Protein AF-A0A9E5AYV4-F1 (afdb_monomer_lite)

Foldseek 3Di:
DDDDPPPDPDDDDPDPPPPDPDDAFPDKAWFQKKKFWPDQDDDVPDPDDIDIDIDRTAMWGHHPFWIWGQHPVRDIDIGGPRGMDDTDGD

pLDDT: mean 80.31, std 17.69, range [38.03, 95.44]

Secondary structure (DSSP, 8-state):
-------------------PPPPPPSEEEEEEEEEEESSSPPPTT------EEEE-SSEEEE-SSEEEEE-TTS-EEEEEGGGEEEEEE-

Sequence (90 aa):
MKAFVFLSLSLMAFGLTVCAPAKSPVLEREIKLCQLWDKPRPQQGELGSSSSTTFTSGRIQIYDHFICVIETNGVKHVAPHDWFSNIQFK

Structure (mmCIF, N/CA/C/O backbone):
data_AF-A0A9E5AYV4-F1
#
_entry.id   AF-A0A9E5AYV4-F1
#
loop_
_atom_site.group_PDB
_atom_site.id
_atom_site.type_symbol
_atom_site.label_atom_id
_atom_site.label_alt_id
_atom_site.label_comp_id
_atom_site.label_asym_id
_atom_site.label_entity_id
_atom_site.label_seq_id
_atom_site.pdbx_PDB_ins_code
_atom_site.Cartn_x
_atom_site.Cartn_y
_atom_site.Cartn_z
_atom_site.occupancy
_atom_site.B_iso_or_equiv
_atom_site.auth_seq_id
_atom_site.auth_comp_id
_atom_site.auth_asym_id
_atom_site.auth_atom_id
_atom_site.pdbx_PDB_model_num
ATOM 1 N N . MET A 1 1 ? -65.764 -11.776 -33.431 1.00 39.31 1 MET A N 1
ATOM 2 C CA . MET A 1 1 ? -64.609 -11.297 -34.222 1.00 39.31 1 MET A CA 1
ATOM 3 C C . MET A 1 1 ? -63.891 -10.231 -33.406 1.00 39.31 1 MET A C 1
ATOM 5 O O . MET A 1 1 ? -64.555 -9.440 -32.753 1.00 39.31 1 MET A O 1
ATOM 9 N N . LYS A 1 2 ? -62.562 -10.338 -33.333 1.00 38.03 2 LYS A N 1
ATOM 10 C CA . LYS A 1 2 ? -61.642 -9.597 -32.454 1.00 38.03 2 LYS A CA 1
ATOM 11 C C . LYS A 1 2 ? -61.452 -8.146 -32.911 1.00 38.03 2 LYS A C 1
ATOM 13 O O . LYS A 1 2 ? -61.247 -7.946 -34.100 1.00 38.03 2 LYS A O 1
ATOM 18 N N . ALA A 1 3 ? -61.361 -7.212 -31.963 1.00 39.88 3 ALA A N 1
ATOM 19 C CA . ALA A 1 3 ? -60.401 -6.100 -31.998 1.00 39.88 3 ALA A CA 1
ATOM 20 C C . ALA A 1 3 ? -60.335 -5.427 -30.611 1.00 39.88 3 ALA A C 1
ATOM 22 O O . ALA A 1 3 ? -61.127 -4.546 -30.296 1.00 39.88 3 ALA A O 1
ATOM 23 N N . PHE A 1 4 ? -59.404 -5.879 -29.767 1.00 41.97 4 PHE A N 1
ATO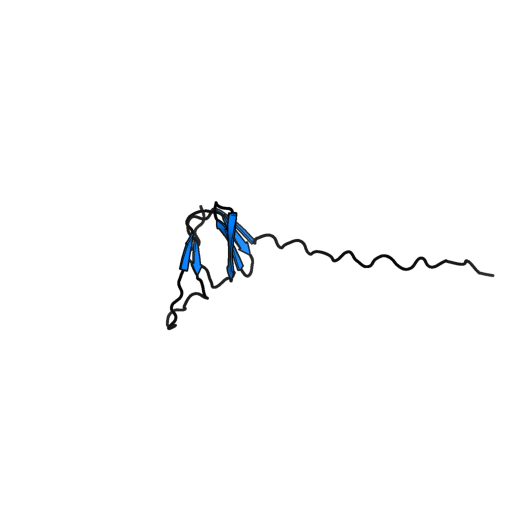M 24 C CA . PHE A 1 4 ? -58.978 -5.163 -28.562 1.00 41.97 4 PHE A CA 1
ATOM 25 C C . PHE A 1 4 ? -57.799 -4.277 -28.973 1.00 41.97 4 PHE A C 1
ATOM 27 O O . PHE A 1 4 ? -56.748 -4.787 -29.362 1.00 41.97 4 PHE A O 1
ATOM 34 N N . VAL A 1 5 ? -57.991 -2.960 -28.937 1.00 44.84 5 VAL A N 1
ATOM 35 C CA . VAL A 1 5 ? -56.931 -1.975 -29.169 1.00 44.84 5 VAL A CA 1
ATOM 36 C C . VAL A 1 5 ? -56.059 -1.942 -27.914 1.00 44.84 5 VAL A C 1
ATOM 38 O O . VAL A 1 5 ? -56.367 -1.251 -26.948 1.00 44.84 5 VAL A O 1
ATOM 41 N N . PHE A 1 6 ? -54.988 -2.735 -27.902 1.00 44.16 6 PHE A N 1
ATOM 42 C CA . PHE A 1 6 ? -53.916 -2.589 -26.921 1.00 44.16 6 PHE A CA 1
ATOM 43 C C . PHE A 1 6 ? -53.021 -1.437 -27.371 1.00 44.16 6 PHE A C 1
ATOM 45 O O . PHE A 1 6 ? -52.159 -1.591 -28.235 1.00 44.16 6 PHE A O 1
ATOM 52 N N . LEU A 1 7 ? -53.280 -0.263 -26.798 1.00 47.41 7 LEU A N 1
ATOM 53 C CA . LEU A 1 7 ? -52.408 0.897 -26.882 1.00 47.41 7 LEU A CA 1
ATOM 54 C C . LEU A 1 7 ? -51.074 0.517 -26.218 1.00 47.41 7 LEU A C 1
ATOM 56 O O . LEU A 1 7 ? -50.980 0.386 -24.998 1.00 47.41 7 LEU A O 1
ATOM 60 N N . SER A 1 8 ? -50.059 0.255 -27.036 1.00 48.19 8 SER A N 1
ATOM 61 C CA . SER A 1 8 ? -48.709 -0.070 -26.593 1.00 48.19 8 SER A CA 1
ATOM 62 C C . SER A 1 8 ? -48.085 1.141 -25.898 1.00 48.19 8 SER A C 1
ATOM 64 O O . SER A 1 8 ? -47.609 2.065 -26.559 1.00 48.19 8 SER A O 1
ATOM 66 N N . LEU A 1 9 ? -48.068 1.126 -24.566 1.00 46.28 9 LEU A N 1
ATOM 67 C CA . LEU A 1 9 ? -47.266 2.033 -23.751 1.00 46.28 9 LEU A CA 1
ATOM 68 C C . LEU A 1 9 ? -45.808 1.536 -23.778 1.00 46.28 9 LEU A C 1
ATOM 70 O O . LEU A 1 9 ? -45.351 0.819 -22.892 1.00 46.28 9 LEU A O 1
ATOM 74 N N . SER A 1 10 ? -45.111 1.837 -24.872 1.00 52.84 10 SER A N 1
ATOM 75 C CA . SER A 1 10 ? -43.657 1.701 -24.981 1.00 52.84 10 SER A CA 1
ATOM 76 C C . SER A 1 10 ? -43.003 3.043 -24.643 1.00 52.84 10 SER A C 1
ATOM 78 O O . SER A 1 10 ? -43.602 4.087 -24.885 1.00 52.84 10 SER A O 1
ATOM 80 N N . LEU A 1 11 ? -41.763 2.983 -24.154 1.00 54.03 11 LEU A N 1
ATOM 81 C CA . LEU A 1 11 ? -40.864 4.077 -23.752 1.00 54.03 11 LEU A CA 1
ATOM 82 C C . LEU A 1 11 ? -41.128 4.705 -22.375 1.00 54.03 11 LEU A C 1
ATOM 84 O O . LEU A 1 11 ? -41.781 5.732 -22.258 1.00 54.03 11 LEU A O 1
ATOM 88 N N . MET A 1 12 ? -40.471 4.156 -21.349 1.00 50.12 12 MET A N 1
ATOM 89 C CA . MET A 1 12 ? -39.465 4.887 -20.553 1.00 50.12 12 MET A CA 1
ATOM 90 C C . MET A 1 12 ? -38.837 3.937 -19.521 1.00 50.12 12 MET A C 1
ATOM 92 O O . MET A 1 12 ? -39.187 3.922 -18.348 1.00 50.12 12 MET A O 1
ATOM 96 N N . ALA A 1 13 ? -37.901 3.106 -19.974 1.00 52.97 13 ALA A N 1
ATOM 97 C CA . ALA A 1 13 ? -37.030 2.329 -19.092 1.00 52.97 13 ALA A CA 1
ATOM 98 C C . ALA A 1 13 ? -35.623 2.261 -19.702 1.00 52.97 13 ALA A C 1
ATOM 100 O O . ALA A 1 13 ? -35.093 1.194 -19.981 1.00 52.97 13 ALA A O 1
ATOM 101 N N . PHE A 1 14 ? -35.036 3.424 -19.976 1.00 57.47 14 PHE A N 1
ATOM 102 C CA . PHE A 1 14 ? -33.622 3.553 -20.317 1.00 57.47 14 PHE A CA 1
ATOM 103 C C . PHE A 1 14 ? -33.020 4.564 -19.352 1.00 57.47 14 PHE A C 1
ATOM 105 O O . PHE A 1 14 ? -33.366 5.740 -19.412 1.00 57.47 14 PHE A O 1
ATOM 112 N N . GLY A 1 15 ? -32.152 4.107 -18.448 1.00 52.88 15 GLY A N 1
ATOM 113 C CA . GLY A 1 15 ? -31.334 5.031 -17.662 1.00 52.88 15 GLY A CA 1
ATOM 114 C C . GLY A 1 15 ? -30.956 4.626 -16.243 1.00 52.88 15 GLY A C 1
ATOM 115 O O . GLY A 1 15 ? -30.280 5.410 -15.591 1.00 52.88 15 GLY A O 1
ATOM 116 N N . LEU A 1 16 ? -31.312 3.438 -15.744 1.00 52.81 16 LEU A N 1
ATOM 117 C CA . LEU A 1 16 ? -30.600 2.893 -14.583 1.00 52.81 16 LEU A CA 1
ATOM 118 C C . LEU A 1 16 ? -29.304 2.265 -15.094 1.00 52.81 16 LEU A C 1
ATOM 120 O O . LEU A 1 16 ? -29.219 1.061 -15.326 1.00 52.81 16 LEU A O 1
ATOM 124 N N . THR A 1 17 ? -28.297 3.107 -15.326 1.00 58.81 17 THR A N 1
ATOM 125 C CA . THR A 1 17 ? -26.904 2.667 -15.327 1.00 58.81 17 THR A CA 1
ATOM 126 C C . THR A 1 17 ? -26.683 1.927 -14.016 1.00 58.81 17 THR A C 1
ATOM 128 O O . THR A 1 17 ? -26.674 2.520 -12.939 1.00 58.81 17 THR A O 1
ATOM 131 N N . VAL A 1 18 ? -26.583 0.602 -14.103 1.00 55.81 18 VAL A N 1
ATOM 132 C CA . VAL A 1 18 ? -26.219 -0.263 -12.986 1.00 55.81 18 VAL A CA 1
ATOM 133 C C . VAL A 1 18 ? -24.811 0.150 -12.571 1.00 55.81 18 VAL A C 1
ATOM 135 O O . VAL A 1 18 ? -23.821 -0.280 -13.157 1.00 55.81 18 VAL A O 1
ATOM 138 N N . CYS A 1 19 ? -24.721 1.061 -11.605 1.00 57.47 19 CYS A N 1
ATOM 139 C CA . CYS A 1 19 ? -23.485 1.362 -10.909 1.00 57.47 19 CYS A CA 1
ATOM 140 C C . CYS A 1 19 ? -23.130 0.082 -10.154 1.00 57.47 19 CYS A C 1
ATOM 142 O O . CYS A 1 19 ? -23.769 -0.248 -9.153 1.00 57.47 19 CYS A O 1
ATOM 144 N N . ALA A 1 20 ? -22.207 -0.709 -10.703 1.00 65.19 20 ALA A N 1
ATOM 145 C CA . ALA A 1 20 ? -21.729 -1.902 -10.025 1.00 65.19 20 ALA A CA 1
ATOM 146 C C . ALA A 1 20 ? -21.244 -1.489 -8.622 1.00 65.19 20 ALA A C 1
ATOM 148 O O . ALA A 1 20 ? -20.558 -0.467 -8.505 1.00 65.19 20 ALA A O 1
ATOM 149 N N . PRO A 1 21 ? -21.610 -2.226 -7.558 1.00 65.25 21 PRO A N 1
ATOM 150 C CA . PRO A 1 21 ? -21.162 -1.887 -6.217 1.00 65.25 21 PRO A CA 1
ATOM 151 C C . PRO A 1 21 ? -19.634 -1.850 -6.208 1.00 65.25 21 PRO A C 1
ATOM 153 O O . PRO A 1 21 ? -18.983 -2.742 -6.759 1.00 65.25 21 PRO A O 1
ATOM 156 N N . ALA A 1 22 ? -19.068 -0.795 -5.616 1.00 69.31 22 ALA A N 1
ATOM 157 C CA . ALA A 1 22 ? -17.626 -0.679 -5.468 1.00 69.31 22 ALA A CA 1
ATOM 158 C C . ALA A 1 22 ? -17.102 -1.957 -4.804 1.00 69.31 22 ALA A C 1
ATOM 160 O O . ALA A 1 22 ? -17.608 -2.370 -3.757 1.00 69.31 22 ALA A O 1
ATOM 161 N N . LYS A 1 23 ? -16.130 -2.611 -5.448 1.00 80.31 23 LYS A N 1
ATOM 162 C CA . LYS A 1 23 ? -15.572 -3.869 -4.956 1.00 80.31 23 LYS A CA 1
ATOM 163 C C . LYS A 1 23 ? -15.029 -3.638 -3.548 1.00 80.31 23 LYS A C 1
ATOM 165 O O . LYS A 1 23 ? -14.246 -2.716 -3.347 1.00 80.31 23 LYS A O 1
ATOM 170 N N . SER A 1 24 ? -15.470 -4.436 -2.579 1.00 86.88 24 SER A N 1
ATOM 171 C CA . SER A 1 24 ? -14.960 -4.346 -1.212 1.00 86.88 24 SER A CA 1
ATOM 172 C C . SER A 1 24 ? -13.481 -4.742 -1.177 1.00 86.88 24 SER A C 1
ATOM 174 O O . SER A 1 24 ? -13.088 -5.640 -1.929 1.00 86.88 24 SER A O 1
ATOM 176 N N . PRO A 1 25 ? -12.660 -4.124 -0.312 1.00 90.88 25 PRO A N 1
ATOM 177 C CA . PRO A 1 25 ? -11.280 -4.551 -0.147 1.00 90.88 25 PRO A CA 1
ATOM 178 C C . PRO A 1 25 ? -11.231 -6.005 0.336 1.00 90.88 25 PRO A C 1
ATOM 180 O O . PRO A 1 25 ? -12.032 -6.428 1.170 1.00 90.88 25 PRO A O 1
ATOM 183 N N . VAL A 1 26 ? -10.264 -6.756 -0.184 1.00 92.12 26 VAL A N 1
ATOM 184 C CA . VAL A 1 26 ? -9.920 -8.113 0.262 1.00 92.12 26 VAL A CA 1
ATOM 185 C C . VAL A 1 26 ? -9.472 -8.084 1.724 1.00 92.12 26 VAL A C 1
ATOM 187 O O . VAL A 1 26 ? -9.802 -8.978 2.500 1.00 92.12 26 VAL A O 1
ATOM 190 N N . LEU A 1 27 ?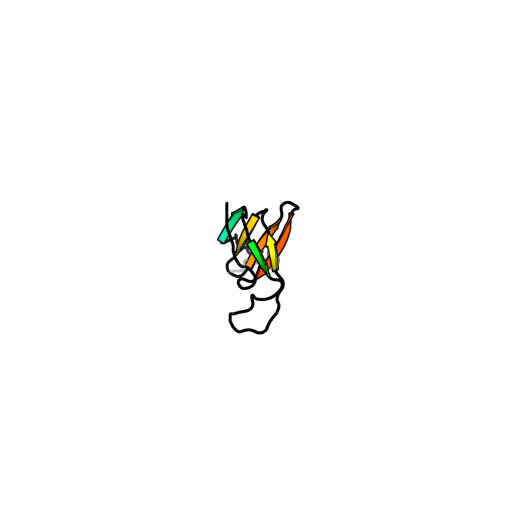 -8.742 -7.036 2.113 1.00 91.25 27 LEU A N 1
ATOM 191 C CA . LEU A 1 27 ? -8.285 -6.832 3.483 1.00 91.25 27 LEU A CA 1
ATOM 192 C C . LEU A 1 27 ? -8.322 -5.351 3.851 1.00 91.25 27 LEU A C 1
ATOM 194 O O . LEU A 1 27 ? -7.853 -4.513 3.089 1.00 91.25 27 LEU A O 1
ATOM 198 N N . GLU A 1 28 ? -8.797 -5.040 5.054 1.00 93.50 28 GLU A N 1
ATOM 199 C CA . GLU A 1 28 ? -8.700 -3.704 5.647 1.00 93.50 28 GLU A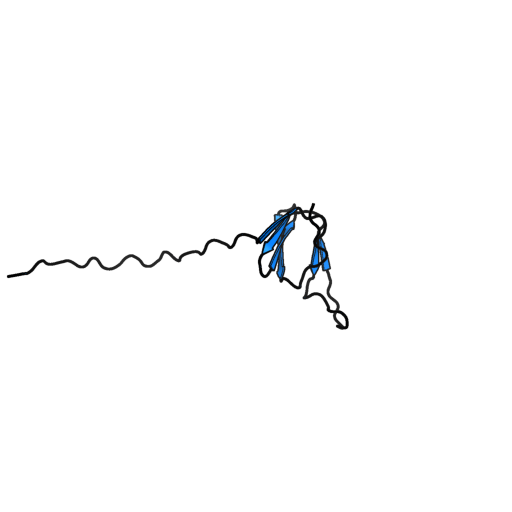 CA 1
ATOM 200 C C . GLU A 1 28 ? -8.142 -3.801 7.074 1.00 93.50 28 GLU A C 1
ATOM 202 O O . GLU A 1 28 ? -8.738 -4.450 7.945 1.00 93.50 28 GLU A O 1
ATOM 207 N N . ARG A 1 29 ? -6.977 -3.187 7.317 1.00 94.00 29 ARG A N 1
ATOM 208 C CA . ARG A 1 29 ? -6.255 -3.247 8.603 1.00 94.00 29 ARG A CA 1
ATOM 209 C C . ARG A 1 29 ? -5.508 -1.954 8.914 1.00 94.00 29 ARG A C 1
ATOM 211 O O . ARG A 1 29 ? -5.236 -1.152 8.024 1.00 94.00 29 ARG A O 1
ATOM 218 N N . GLU A 1 30 ? -5.188 -1.749 10.189 1.00 94.62 30 GLU A N 1
ATOM 219 C CA . GLU A 1 30 ? -4.302 -0.662 10.609 1.00 94.62 30 GLU A CA 1
ATOM 220 C C . GLU A 1 30 ? -2.850 -1.007 10.261 1.00 94.62 30 GLU A C 1
ATOM 222 O O . GLU A 1 30 ? -2.410 -2.153 10.399 1.00 94.62 30 GLU A O 1
ATOM 227 N N . ILE A 1 31 ? -2.114 -0.010 9.781 1.00 93.44 31 ILE A N 1
ATOM 228 C CA . ILE A 1 31 ? -0.741 -0.180 9.319 1.00 93.44 31 ILE A CA 1
ATOM 229 C C . ILE A 1 31 ? 0.202 -0.036 10.510 1.00 93.44 31 ILE A C 1
ATOM 231 O O . ILE A 1 31 ? 0.111 0.920 11.281 1.00 93.44 31 ILE A O 1
ATOM 235 N N . LYS A 1 32 ? 1.145 -0.969 10.627 1.00 93.56 32 LYS A N 1
ATOM 236 C CA . LYS A 1 32 ? 2.343 -0.815 11.458 1.00 93.56 32 LYS A CA 1
ATOM 237 C C . LYS A 1 32 ? 3.529 -0.341 10.620 1.00 93.56 32 LYS A C 1
ATOM 239 O O . LYS A 1 32 ? 4.289 0.521 11.049 1.00 93.56 32 LYS A O 1
ATOM 244 N N . LEU A 1 33 ? 3.679 -0.915 9.428 1.00 91.69 33 LEU A N 1
ATOM 245 C CA . LEU A 1 33 ? 4.684 -0.545 8.439 1.00 91.69 33 LEU A CA 1
ATOM 246 C C . LEU A 1 33 ? 4.132 -0.855 7.041 1.00 91.69 33 LEU A C 1
ATOM 248 O O . LEU A 1 33 ? 3.570 -1.924 6.826 1.00 91.69 33 LEU A O 1
ATOM 252 N N . CYS A 1 34 ? 4.291 0.054 6.092 1.00 92.38 34 CYS A N 1
ATOM 253 C CA . CYS A 1 34 ? 4.080 -0.203 4.673 1.00 92.38 34 CYS A CA 1
ATOM 254 C C . CYS A 1 34 ? 5.042 0.677 3.883 1.00 92.38 34 CYS A C 1
ATOM 256 O O . CYS A 1 34 ? 5.093 1.884 4.104 1.00 92.38 34 CYS A O 1
ATOM 258 N N . GLN A 1 35 ? 5.798 0.096 2.959 1.00 93.75 35 GLN A N 1
ATOM 259 C CA . GLN A 1 35 ? 6.615 0.861 2.022 1.00 93.75 35 GLN A CA 1
ATOM 260 C C . GLN A 1 35 ? 5.916 0.905 0.676 1.00 93.75 35 GLN A C 1
ATOM 262 O O . GLN A 1 35 ? 5.603 -0.139 0.111 1.00 93.75 35 GLN A O 1
ATOM 267 N N . LEU A 1 36 ? 5.677 2.110 0.178 1.00 93.00 36 LEU A N 1
ATOM 268 C CA . LEU A 1 36 ? 5.103 2.368 -1.134 1.00 93.00 36 LEU A CA 1
ATOM 269 C C . LEU A 1 36 ? 6.205 2.932 -2.030 1.00 93.00 36 LEU A C 1
ATOM 271 O O . LEU A 1 36 ? 6.927 3.833 -1.619 1.00 93.00 36 LEU A O 1
ATOM 275 N N . TRP A 1 37 ? 6.357 2.398 -3.228 1.00 92.75 37 TRP A N 1
ATOM 276 C CA . TRP A 1 37 ? 7.369 2.795 -4.199 1.00 92.75 37 TRP A CA 1
ATOM 277 C C . TRP A 1 37 ? 6.747 3.722 -5.240 1.00 92.75 37 TRP A C 1
ATOM 279 O O . TRP A 1 37 ? 5.587 3.551 -5.611 1.00 92.75 37 TRP A O 1
ATOM 289 N N . ASP A 1 38 ? 7.526 4.680 -5.739 1.00 88.56 38 ASP A N 1
ATOM 290 C CA . ASP A 1 38 ? 7.056 5.623 -6.770 1.00 88.56 38 ASP A CA 1
ATOM 291 C C . ASP A 1 38 ? 6.979 4.990 -8.171 1.00 88.56 38 ASP A C 1
ATOM 293 O O . ASP A 1 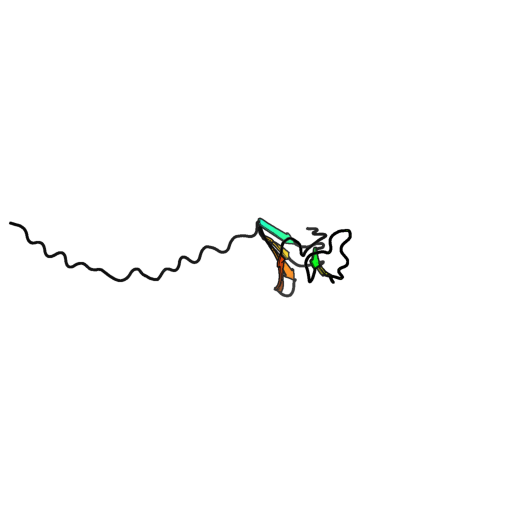38 ? 6.404 5.562 -9.097 1.00 88.56 38 ASP A O 1
ATOM 297 N N . LYS A 1 39 ? 7.612 3.827 -8.342 1.00 87.44 39 LYS A N 1
ATOM 298 C CA . LYS A 1 39 ? 7.674 3.009 -9.559 1.00 87.44 39 LYS A CA 1
ATOM 299 C C . LYS A 1 39 ? 7.593 1.528 -9.162 1.00 87.44 39 LYS A C 1
ATOM 301 O O . LYS A 1 39 ? 7.717 1.226 -7.971 1.00 87.44 39 LYS A O 1
ATOM 306 N N . PRO A 1 40 ? 7.426 0.590 -10.119 1.00 84.88 40 PRO A N 1
ATOM 307 C CA . PRO A 1 40 ? 7.548 -0.827 -9.806 1.00 84.88 40 PRO A CA 1
ATOM 308 C C . PRO A 1 40 ? 8.864 -1.089 -9.078 1.00 84.88 40 PRO A C 1
ATOM 310 O O . PRO A 1 40 ? 9.897 -0.500 -9.417 1.00 84.88 40 PRO A O 1
ATOM 313 N N . ARG A 1 41 ? 8.814 -1.947 -8.059 1.00 85.44 41 ARG A N 1
ATOM 314 C CA . ARG A 1 41 ? 9.996 -2.255 -7.259 1.00 85.44 41 ARG A CA 1
ATOM 315 C C . ARG A 1 41 ? 11.102 -2.809 -8.172 1.00 85.44 41 ARG A C 1
ATOM 317 O O . ARG A 1 41 ? 10.820 -3.761 -8.901 1.00 85.44 41 ARG A O 1
ATOM 324 N N . PRO A 1 42 ? 12.340 -2.283 -8.104 1.00 79.88 42 PRO A N 1
ATOM 325 C CA . PRO A 1 42 ? 13.453 -2.846 -8.857 1.00 79.88 42 PRO A CA 1
ATOM 326 C C . PRO A 1 42 ? 13.643 -4.315 -8.478 1.00 79.88 42 PRO A C 1
ATOM 328 O O . PRO A 1 42 ? 13.721 -4.647 -7.287 1.00 79.88 42 PRO A O 1
ATOM 331 N N . GLN A 1 43 ? 13.698 -5.197 -9.472 1.00 79.69 43 GLN A N 1
ATOM 332 C CA . GLN A 1 43 ? 14.001 -6.604 -9.233 1.00 79.69 43 GLN A CA 1
ATOM 333 C C . GLN A 1 43 ? 15.508 -6.810 -9.054 1.00 79.69 43 GLN A C 1
ATOM 335 O O . GLN A 1 43 ? 16.335 -5.983 -9.444 1.00 79.69 43 GLN A O 1
ATOM 340 N N . GLN A 1 44 ? 15.886 -7.923 -8.421 1.00 78.44 44 GLN A N 1
ATOM 341 C CA . GLN A 1 44 ? 17.291 -8.240 -8.188 1.00 78.44 44 GLN A CA 1
ATOM 342 C C . GLN A 1 44 ? 18.037 -8.334 -9.530 1.00 78.44 44 GLN A C 1
ATOM 344 O O . GLN A 1 44 ? 17.752 -9.209 -10.340 1.00 78.44 44 GLN A O 1
ATOM 349 N N . GLY A 1 45 ? 19.005 -7.439 -9.745 1.00 77.75 45 GLY A N 1
ATOM 350 C CA . GLY A 1 45 ? 19.786 -7.362 -10.985 1.00 77.75 45 GLY A CA 1
ATOM 351 C C . GLY A 1 45 ? 19.341 -6.270 -11.964 1.00 77.75 45 GLY A C 1
ATOM 352 O O . GLY A 1 45 ? 20.033 -6.046 -12.954 1.00 77.75 45 GLY A O 1
ATOM 353 N N . GLU A 1 46 ? 18.249 -5.550 -11.690 1.00 77.25 46 GLU A N 1
ATOM 354 C CA . GLU A 1 46 ? 17.839 -4.401 -12.498 1.00 77.25 46 GLU A CA 1
ATOM 355 C C . GLU A 1 46 ? 1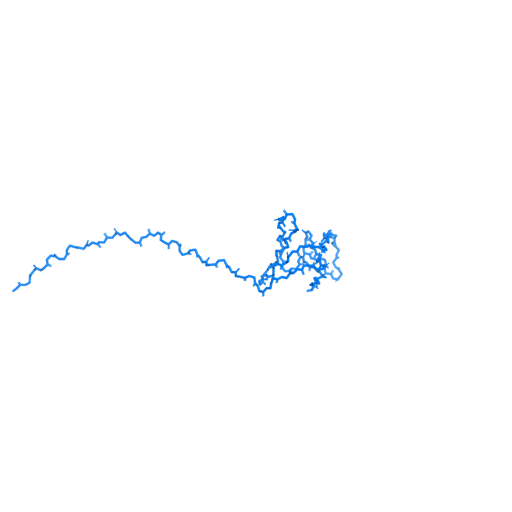8.595 -3.125 -12.102 1.00 77.25 46 GLU A C 1
ATOM 357 O O . GLU A 1 46 ? 18.701 -2.762 -10.929 1.00 77.25 46 GLU A O 1
ATOM 362 N N . LEU A 1 47 ? 19.097 -2.404 -13.107 1.00 68.88 47 LEU A N 1
ATOM 363 C CA . LEU A 1 47 ? 19.685 -1.076 -12.942 1.00 68.88 47 LEU A CA 1
ATOM 364 C C . LEU A 1 47 ? 18.566 -0.029 -12.987 1.00 68.88 47 LEU A C 1
ATOM 366 O O . LEU A 1 47 ? 18.299 0.583 -14.019 1.00 68.88 47 LEU A O 1
ATOM 370 N N . GLY A 1 48 ? 17.887 0.158 -11.856 1.00 68.25 48 GLY A N 1
ATOM 371 C CA . GLY A 1 48 ? 16.836 1.157 -11.696 1.00 68.25 48 GLY A CA 1
ATOM 372 C C . GLY A 1 48 ? 16.828 1.728 -10.284 1.00 68.25 48 GLY A C 1
ATOM 373 O O . GLY A 1 48 ? 16.824 0.985 -9.308 1.00 68.25 48 GLY A O 1
ATOM 374 N N . SER A 1 49 ? 16.817 3.057 -10.170 1.00 72.88 49 SER A N 1
ATOM 375 C CA . SER A 1 49 ? 16.563 3.727 -8.893 1.00 72.88 49 SER A CA 1
ATOM 376 C C . SER A 1 49 ? 15.077 4.055 -8.797 1.00 72.88 49 SER A C 1
ATOM 378 O O . SER A 1 49 ? 14.537 4.775 -9.644 1.00 72.88 49 SER A O 1
ATOM 380 N N . SER A 1 50 ? 14.421 3.514 -7.775 1.00 80.56 50 SER A N 1
ATOM 381 C CA . SER A 1 50 ? 13.096 3.951 -7.351 1.00 80.56 50 SER A CA 1
ATOM 382 C C . SER A 1 50 ? 13.182 4.404 -5.907 1.00 80.56 50 SER A C 1
ATOM 384 O O . SER A 1 50 ? 13.700 3.689 -5.050 1.00 80.56 50 SER A O 1
ATOM 386 N N . SER A 1 51 ? 12.647 5.585 -5.634 1.00 86.81 51 SER A N 1
ATOM 387 C CA . SER A 1 51 ? 12.364 6.033 -4.280 1.00 86.81 51 SER A CA 1
ATOM 388 C C . SER A 1 51 ? 11.171 5.269 -3.706 1.00 86.81 51 SER A C 1
ATOM 390 O O . SER A 1 51 ? 10.347 4.705 -4.440 1.00 86.81 51 SER A O 1
ATOM 392 N N . SER A 1 52 ? 11.120 5.214 -2.376 1.00 90.56 52 SER A N 1
ATOM 393 C CA . SER A 1 52 ? 9.979 4.692 -1.635 1.00 90.56 52 SER A CA 1
ATOM 394 C C . SER A 1 52 ? 9.640 5.603 -0.463 1.00 90.56 52 SER A C 1
ATOM 396 O O . SER A 1 52 ? 10.516 6.203 0.162 1.00 90.56 52 SER A O 1
ATOM 398 N N . THR A 1 53 ? 8.351 5.678 -0.164 1.00 92.69 53 THR A N 1
ATOM 399 C CA . THR A 1 53 ? 7.783 6.355 0.994 1.00 92.69 53 THR A CA 1
ATOM 400 C C . THR A 1 53 ? 7.367 5.304 2.016 1.00 92.69 53 THR A C 1
ATOM 402 O O . THR A 1 53 ? 6.704 4.321 1.684 1.00 92.69 53 THR A O 1
ATOM 405 N N . THR A 1 54 ? 7.768 5.493 3.275 1.00 93.88 54 THR A N 1
ATOM 406 C CA . THR A 1 54 ? 7.412 4.576 4.367 1.00 93.88 54 THR A CA 1
ATOM 407 C C . THR A 1 54 ? 6.267 5.152 5.189 1.00 93.88 54 THR A C 1
ATOM 409 O O . THR A 1 54 ? 6.380 6.241 5.743 1.00 93.88 54 THR A O 1
ATOM 412 N N . PHE A 1 55 ? 5.197 4.376 5.324 1.00 92.69 55 PHE A N 1
ATOM 413 C CA . PHE A 1 55 ? 4.035 4.670 6.150 1.00 92.69 55 PHE A CA 1
ATOM 414 C C . PHE A 1 55 ? 4.070 3.805 7.413 1.00 92.69 55 PHE A C 1
ATOM 416 O O . PHE A 1 55 ? 4.147 2.579 7.335 1.00 92.69 55 PHE A O 1
ATOM 423 N N . THR A 1 56 ? 4.016 4.435 8.586 1.00 93.56 56 THR A N 1
ATOM 424 C CA . THR A 1 56 ? 4.039 3.762 9.903 1.00 93.56 56 THR A CA 1
ATOM 425 C C . THR A 1 56 ? 2.733 3.920 10.684 1.00 93.56 56 THR A C 1
ATOM 427 O O . THR A 1 56 ? 2.603 3.421 11.802 1.00 93.56 56 THR A O 1
ATOM 430 N N . SER A 1 57 ? 1.758 4.627 10.114 1.00 92.94 57 SER A N 1
ATOM 431 C CA . SER A 1 57 ? 0.442 4.862 10.700 1.00 92.94 57 SER A CA 1
ATOM 432 C C . SER A 1 57 ? -0.621 4.985 9.606 1.00 92.94 57 SER A C 1
ATOM 434 O O . SER A 1 57 ? -0.300 5.189 8.435 1.00 92.94 57 SER A O 1
ATOM 436 N N . GLY A 1 58 ? -1.892 4.832 9.987 1.00 93.06 58 GLY A N 1
ATOM 437 C CA . GLY A 1 58 ? -3.030 4.870 9.068 1.00 93.06 58 GLY A CA 1
ATOM 438 C C . GLY A 1 58 ? -3.675 3.500 8.861 1.00 93.06 58 GLY A C 1
ATOM 439 O O . GLY A 1 58 ? -3.504 2.579 9.661 1.00 93.06 58 GLY A O 1
ATOM 440 N N . ARG A 1 59 ? -4.451 3.3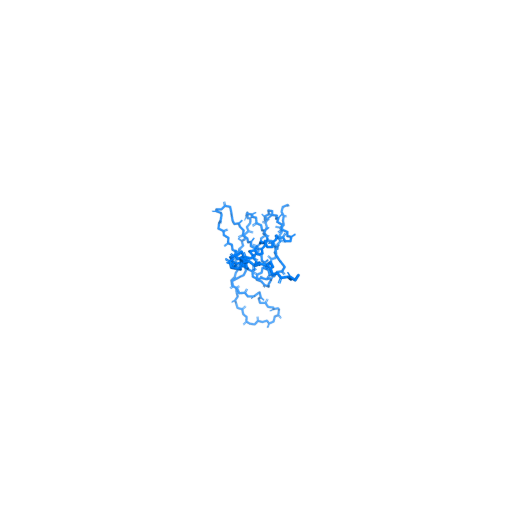64 7.786 1.00 94.56 59 ARG A N 1
ATOM 441 C CA . ARG A 1 59 ? -5.181 2.141 7.420 1.00 94.56 59 ARG A CA 1
ATOM 442 C C . ARG A 1 59 ? -4.813 1.736 6.003 1.00 94.56 59 ARG A C 1
ATOM 444 O O . ARG A 1 59 ? -4.706 2.588 5.133 1.00 94.56 59 ARG A O 1
ATOM 451 N N . ILE A 1 60 ? -4.644 0.448 5.755 1.00 94.50 60 ILE A N 1
ATOM 452 C CA . ILE A 1 60 ? -4.415 -0.090 4.414 1.00 94.50 60 ILE A CA 1
ATOM 453 C C . ILE A 1 60 ? -5.615 -0.924 3.993 1.00 94.50 60 ILE A C 1
ATOM 455 O O . ILE A 1 60 ? -6.116 -1.751 4.758 1.00 94.50 60 ILE A O 1
ATOM 459 N N . GLN A 1 61 ? -6.066 -0.682 2.769 1.00 94.50 61 GLN A N 1
ATOM 460 C CA . GLN A 1 61 ? -7.069 -1.462 2.067 1.00 94.50 61 GLN A CA 1
ATOM 461 C C . GLN A 1 61 ? -6.389 -2.181 0.905 1.00 94.50 61 GLN A C 1
ATOM 463 O O . GLN A 1 61 ? -5.833 -1.537 0.018 1.00 94.50 61 GLN A O 1
ATOM 468 N N . ILE A 1 62 ? -6.415 -3.507 0.911 1.00 91.75 62 ILE A N 1
ATOM 469 C CA . ILE A 1 62 ? -5.845 -4.341 -0.146 1.00 91.75 62 ILE A CA 1
ATOM 470 C C . ILE A 1 62 ? -6.975 -4.804 -1.053 1.00 91.75 62 ILE A C 1
ATOM 472 O O . ILE A 1 62 ? -7.961 -5.362 -0.576 1.00 91.75 62 ILE A O 1
ATOM 476 N N . TYR A 1 63 ? -6.817 -4.585 -2.350 1.00 93.12 63 TYR A N 1
ATOM 477 C CA . TYR A 1 63 ? -7.684 -5.080 -3.413 1.00 93.12 63 TYR A CA 1
ATOM 478 C C . TYR A 1 63 ? -6.896 -6.086 -4.261 1.00 93.12 63 TYR A C 1
ATOM 480 O O . TYR A 1 63 ? -5.685 -6.225 -4.102 1.00 93.12 63 TYR A O 1
ATOM 488 N N . ASP A 1 64 ? -7.558 -6.778 -5.189 1.00 90.62 64 ASP A N 1
ATOM 489 C CA . ASP A 1 64 ? -6.903 -7.849 -5.961 1.00 90.62 64 ASP A CA 1
ATOM 490 C C . ASP A 1 64 ? -5.720 -7.370 -6.817 1.00 90.62 64 ASP A C 1
ATOM 492 O O . ASP A 1 64 ? -4.813 -8.143 -7.107 1.00 90.62 64 ASP A O 1
ATOM 496 N N . HIS A 1 65 ? -5.728 -6.103 -7.240 1.00 91.06 65 HIS A N 1
ATOM 497 C CA . HIS A 1 65 ? -4.744 -5.565 -8.190 1.00 91.06 65 HIS A CA 1
ATOM 498 C C . HIS A 1 65 ? -3.987 -4.335 -7.683 1.00 91.06 65 HIS A C 1
ATOM 500 O O . HIS A 1 65 ? -3.026 -3.889 -8.311 1.00 91.06 65 HIS A O 1
ATOM 506 N N . PHE A 1 66 ? -4.420 -3.761 -6.564 1.00 92.94 66 PHE A N 1
ATOM 507 C CA . PHE A 1 66 ? -3.847 -2.542 -6.014 1.00 92.94 66 PHE A CA 1
ATOM 508 C C . PHE A 1 66 ? -4.082 -2.476 -4.509 1.00 92.94 66 PHE A C 1
ATOM 510 O O . PHE A 1 66 ? -4.936 -3.170 -3.957 1.00 92.94 66 PHE A O 1
ATOM 517 N N . ILE A 1 67 ? -3.352 -1.593 -3.847 1.00 93.75 67 ILE A N 1
ATOM 518 C CA . ILE A 1 67 ? -3.595 -1.220 -2.460 1.00 93.75 67 ILE A CA 1
ATOM 519 C C . ILE A 1 67 ? -3.944 0.259 -2.376 1.00 93.75 67 ILE A C 1
ATOM 521 O O . ILE A 1 67 ? -3.543 1.062 -3.218 1.00 93.75 67 ILE A O 1
ATOM 525 N N . CYS A 1 68 ? -4.679 0.613 -1.334 1.00 94.19 68 CYS A N 1
ATOM 526 C CA . CYS A 1 68 ? -4.940 1.981 -0.937 1.00 94.19 68 CYS A CA 1
ATOM 527 C C . CYS A 1 68 ? -4.454 2.164 0.502 1.00 94.19 68 CYS A C 1
ATOM 529 O O . CYS A 1 68 ? -5.018 1.591 1.435 1.00 94.19 68 CYS A O 1
ATOM 531 N N . VAL A 1 69 ? -3.414 2.967 0.686 1.00 94.38 69 VAL A N 1
ATOM 532 C CA . VAL A 1 69 ? -2.931 3.408 1.996 1.00 94.38 69 VAL A CA 1
ATOM 533 C C . VAL A 1 69 ? -3.637 4.712 2.343 1.00 94.38 69 VAL A C 1
ATOM 535 O O . VAL A 1 69 ? -3.571 5.677 1.593 1.00 94.38 69 VAL A O 1
ATOM 538 N N . ILE A 1 70 ? -4.347 4.727 3.462 1.00 95.44 70 ILE A N 1
ATOM 539 C CA . ILE A 1 70 ? -5.096 5.868 3.978 1.00 95.44 70 ILE A CA 1
ATOM 540 C C . ILE A 1 70 ? -4.355 6.369 5.213 1.00 95.44 70 ILE A C 1
ATOM 542 O O . ILE A 1 70 ? -4.350 5.712 6.256 1.00 95.44 70 ILE A O 1
ATOM 546 N N . GLU A 1 71 ? -3.718 7.524 5.097 1.00 93.31 71 GLU A N 1
ATOM 547 C CA . GLU A 1 71 ? -3.057 8.191 6.214 1.00 93.31 71 GLU A CA 1
ATOM 548 C C . GLU A 1 71 ? -4.064 8.686 7.266 1.00 93.31 71 GLU A C 1
ATOM 550 O O . GLU A 1 71 ? -5.267 8.809 7.023 1.00 93.31 71 GLU A O 1
ATOM 555 N N . THR A 1 72 ? -3.570 9.025 8.457 1.00 92.50 72 THR A N 1
ATOM 556 C CA . THR A 1 72 ? -4.391 9.563 9.556 1.00 92.50 72 THR A CA 1
ATOM 557 C C . THR A 1 72 ? -4.998 10.935 9.249 1.00 92.50 72 THR A C 1
ATOM 559 O O . THR A 1 72 ? -6.038 11.280 9.804 1.00 92.50 72 THR A O 1
ATOM 562 N N . ASN A 1 73 ? -4.389 11.698 8.338 1.00 92.19 73 ASN A N 1
ATOM 563 C CA . ASN A 1 73 ? -4.913 12.960 7.804 1.00 92.19 73 ASN A CA 1
ATOM 564 C C . ASN A 1 73 ? -6.010 12.757 6.732 1.00 92.19 73 ASN A C 1
ATOM 566 O O . ASN A 1 73 ? -6.564 13.733 6.232 1.00 92.19 73 ASN A O 1
ATOM 570 N N . GLY A 1 74 ? -6.322 11.506 6.369 1.00 90.25 74 GLY A N 1
ATOM 571 C CA . GLY A 1 74 ? -7.311 11.152 5.351 1.00 90.25 74 GLY A CA 1
ATOM 572 C C . GLY A 1 74 ? -6.785 11.132 3.911 1.00 90.25 74 GLY A C 1
ATOM 573 O O . GLY A 1 74 ? -7.549 10.790 3.005 1.00 90.25 74 GLY A O 1
ATOM 574 N N . VAL A 1 75 ? -5.507 11.453 3.681 1.00 94.00 75 VAL A N 1
ATOM 575 C CA . VAL A 1 75 ? -4.870 11.348 2.361 1.00 94.00 75 VAL A CA 1
ATOM 576 C C . VAL A 1 75 ? -4.787 9.881 1.951 1.00 94.00 75 VAL A C 1
ATOM 578 O O . VAL A 1 75 ? -4.458 9.008 2.755 1.00 94.00 75 VAL A O 1
ATOM 581 N N . LYS A 1 76 ? -5.115 9.607 0.686 1.00 94.44 76 LYS A N 1
ATOM 582 C CA . LYS A 1 76 ? -5.132 8.259 0.119 1.00 94.44 76 LYS A CA 1
ATOM 583 C C . LYS A 1 76 ? -4.042 8.114 -0.931 1.00 94.44 76 LYS A C 1
ATOM 585 O O . LYS A 1 76 ? -4.011 8.877 -1.892 1.00 94.44 76 LYS A O 1
ATOM 590 N N . HIS A 1 77 ? -3.222 7.085 -0.780 1.00 93.44 77 HIS A N 1
ATOM 591 C CA . HIS A 1 77 ? -2.191 6.685 -1.730 1.00 93.44 77 HIS A CA 1
ATOM 592 C C . HIS A 1 77 ? -2.587 5.366 -2.362 1.00 93.44 77 HIS A C 1
ATOM 594 O O . HIS A 1 77 ? -2.788 4.378 -1.657 1.00 93.44 77 HIS A O 1
ATOM 600 N N . VAL A 1 78 ? -2.708 5.347 -3.685 1.00 93.38 78 VAL A N 1
ATOM 601 C CA . VAL A 1 78 ? -3.067 4.143 -4.435 1.00 93.38 78 VAL A CA 1
ATOM 602 C C . VAL A 1 78 ? -1.836 3.647 -5.172 1.00 93.38 78 VAL A C 1
ATOM 604 O O . VAL A 1 78 ? -1.215 4.406 -5.911 1.00 93.38 78 VAL A O 1
ATOM 607 N N . ALA A 1 79 ? -1.503 2.375 -4.977 1.00 93.44 79 ALA A N 1
ATOM 608 C CA . ALA A 1 79 ? -0.362 1.745 -5.624 1.00 93.44 79 ALA A CA 1
ATOM 609 C C . ALA A 1 79 ? -0.751 0.390 -6.228 1.00 93.44 79 ALA A C 1
ATOM 611 O O . ALA A 1 79 ? -1.471 -0.376 -5.580 1.00 93.44 79 ALA A O 1
ATOM 612 N N . PRO A 1 80 ? -0.272 0.062 -7.441 1.00 93.50 80 PRO A N 1
ATOM 613 C CA . PRO A 1 80 ? -0.392 -1.278 -8.008 1.00 93.50 80 PRO A CA 1
ATOM 614 C C . PRO A 1 80 ? 0.286 -2.351 -7.144 1.00 93.50 80 PRO A C 1
ATOM 616 O O . PRO A 1 80 ? 1.135 -2.047 -6.305 1.00 93.50 80 PRO A O 1
ATOM 619 N N . HIS A 1 81 ? -0.051 -3.617 -7.397 1.00 87.00 81 HIS A N 1
ATOM 620 C CA . HIS A 1 81 ? 0.471 -4.772 -6.656 1.00 87.00 81 HIS A CA 1
ATOM 621 C C . HIS A 1 81 ? 2.009 -4.799 -6.508 1.00 87.00 81 HIS A C 1
ATOM 623 O O . HIS A 1 81 ? 2.534 -5.130 -5.447 1.00 87.00 81 HIS A O 1
ATOM 629 N N . ASP A 1 82 ? 2.746 -4.383 -7.537 1.00 89.38 82 ASP A N 1
ATOM 630 C CA . ASP A 1 82 ? 4.213 -4.501 -7.562 1.00 89.38 82 ASP A CA 1
ATOM 631 C C . ASP A 1 82 ? 4.947 -3.277 -6.985 1.00 89.38 82 ASP A C 1
ATOM 633 O O . ASP A 1 82 ? 6.175 -3.179 -7.037 1.00 89.38 82 ASP A O 1
ATOM 637 N N . TRP A 1 83 ? 4.191 -2.314 -6.454 1.00 92.62 83 TRP A N 1
ATOM 638 C CA . TRP A 1 83 ? 4.683 -1.001 -6.030 1.00 92.62 83 TRP A CA 1
ATOM 639 C C . TRP A 1 83 ? 4.692 -0.849 -4.512 1.00 92.62 83 TRP A C 1
ATOM 641 O O . TRP A 1 83 ? 4.840 0.250 -3.994 1.00 92.62 83 TRP A O 1
ATOM 651 N N . PHE A 1 84 ? 4.535 -1.929 -3.757 1.00 90.50 84 PHE A N 1
ATOM 652 C CA . PHE A 1 84 ? 4.635 -1.876 -2.304 1.00 90.50 84 PHE A CA 1
ATOM 653 C C . PHE A 1 84 ? 5.446 -3.036 -1.757 1.00 90.50 84 PHE A C 1
ATOM 655 O O . PHE A 1 84 ? 5.573 -4.080 -2.392 1.00 90.50 84 PHE A O 1
ATOM 662 N N . SER A 1 85 ? 6.015 -2.858 -0.570 1.00 90.75 85 SER A N 1
ATOM 663 C CA . SER A 1 85 ? 6.808 -3.860 0.138 1.00 90.75 85 SER A CA 1
ATOM 664 C C . SER A 1 85 ? 6.662 -3.726 1.646 1.00 90.75 85 SER A C 1
ATOM 666 O O . SER A 1 85 ? 6.175 -2.716 2.152 1.00 90.75 85 SER A O 1
ATOM 668 N N . ASN A 1 86 ? 7.130 -4.745 2.372 1.00 90.88 86 ASN A N 1
ATOM 669 C CA . ASN A 1 86 ? 7.250 -4.710 3.830 1.00 90.88 86 ASN A CA 1
ATOM 670 C C . ASN A 1 86 ? 5.941 -4.311 4.538 1.00 90.88 86 ASN A C 1
ATOM 672 O O . ASN A 1 86 ? 5.951 -3.480 5.441 1.00 90.88 86 ASN A O 1
ATOM 676 N N . ILE A 1 87 ? 4.808 -4.888 4.124 1.00 90.06 87 ILE A N 1
ATOM 677 C CA . ILE A 1 87 ? 3.532 -4.645 4.803 1.00 90.06 87 ILE A CA 1
ATOM 678 C C . ILE A 1 87 ? 3.519 -5.400 6.134 1.00 90.06 87 ILE A C 1
ATOM 680 O O . ILE A 1 87 ? 3.679 -6.619 6.175 1.00 90.06 87 ILE A O 1
ATOM 684 N N . GLN A 1 88 ? 3.291 -4.667 7.219 1.00 92.31 88 GLN A N 1
ATOM 685 C CA . GLN A 1 88 ? 3.040 -5.191 8.553 1.00 92.31 88 GLN A CA 1
ATOM 686 C C . GLN A 1 88 ? 1.774 -4.549 9.113 1.00 92.31 88 GLN A C 1
ATOM 688 O O . GLN A 1 88 ? 1.600 -3.327 9.061 1.00 92.31 88 GLN A O 1
ATOM 693 N N . PHE A 1 89 ? 0.916 -5.381 9.688 1.00 91.62 89 PHE A N 1
ATOM 694 C CA . PHE A 1 89 ? -0.315 -4.959 10.347 1.00 91.62 89 PHE A CA 1
ATOM 695 C C . PHE A 1 89 ? -0.114 -4.921 11.865 1.00 91.62 89 PHE A C 1
ATOM 697 O O . PHE A 1 89 ? 0.803 -5.567 12.386 1.00 91.62 89 PHE A O 1
ATOM 704 N N . LYS A 1 90 ? -0.941 -4.135 12.555 1.00 86.19 90 LYS A N 1
ATOM 705 C CA . LYS A 1 90 ? -1.074 -4.222 14.015 1.00 86.19 90 LYS A CA 1
ATOM 706 C C . LYS A 1 90 ? -1.945 -5.403 14.428 1.00 86.19 90 LYS A C 1
ATOM 708 O O . LYS A 1 90 ? -2.875 -5.742 13.660 1.00 86.19 90 LYS A O 1
#

Radius of gyration: 24.41 Å; chains: 1; bounding box: 84×24×48 Å